Protein AF-A0A5B0WUH5-F1 (afdb_monomer_lite)

Structure (mmCIF, N/CA/C/O backbone):
data_AF-A0A5B0WUH5-F1
#
_entry.id   AF-A0A5B0WUH5-F1
#
loop_
_atom_site.group_PDB
_atom_site.id
_atom_site.type_symbol
_atom_site.label_atom_id
_atom_site.label_alt_id
_atom_site.label_comp_id
_atom_site.label_asym_id
_atom_site.label_entity_id
_atom_site.label_seq_id
_atom_site.pdbx_PDB_ins_code
_atom_site.Cartn_x
_atom_site.Cartn_y
_atom_site.Cartn_z
_atom_site.occupancy
_atom_site.B_iso_or_equiv
_atom_site.auth_seq_id
_atom_site.auth_comp_id
_atom_site.auth_asym_id
_atom_site.auth_atom_id
_atom_site.pdbx_PDB_model_num
ATOM 1 N N . MET A 1 1 ? -22.973 6.770 34.843 1.00 46.91 1 MET A N 1
ATOM 2 C CA . MET A 1 1 ? -22.061 7.191 33.755 1.00 46.91 1 MET A CA 1
ATOM 3 C C . MET A 1 1 ? -22.207 6.162 32.645 1.00 46.91 1 MET A C 1
ATOM 5 O O . MET A 1 1 ? -21.761 5.068 32.927 1.00 46.91 1 MET A O 1
ATOM 9 N N . THR A 1 2 ? -22.865 6.477 31.510 1.00 56.22 2 THR A N 1
ATOM 10 C CA . THR A 1 2 ? -22.831 5.712 30.216 1.00 56.22 2 THR A CA 1
ATOM 11 C C . THR A 1 2 ? -23.825 6.200 29.131 1.00 56.22 2 THR A C 1
ATOM 13 O O . THR A 1 2 ? -23.808 5.679 28.026 1.00 56.22 2 THR A O 1
ATOM 16 N N . SER A 1 3 ? -24.645 7.238 29.356 1.00 68.19 3 SER A N 1
ATOM 17 C CA . SER A 1 3 ? -25.676 7.676 28.380 1.00 68.19 3 SER A CA 1
ATOM 18 C C . SER A 1 3 ? -25.152 8.105 26.993 1.00 68.19 3 SER A C 1
ATOM 20 O O . SER A 1 3 ? -25.873 8.005 26.002 1.00 68.19 3 SER A O 1
ATOM 22 N N . ARG A 1 4 ? -23.906 8.587 26.894 1.00 72.12 4 ARG A N 1
ATOM 23 C CA . ARG A 1 4 ? -23.320 9.003 25.609 1.00 72.12 4 ARG A CA 1
ATOM 24 C C . ARG A 1 4 ? -22.945 7.806 24.734 1.00 72.12 4 ARG A C 1
ATOM 26 O O . ARG A 1 4 ? -23.188 7.852 23.533 1.00 72.12 4 ARG A O 1
ATOM 33 N N . ASP A 1 5 ? -22.375 6.764 25.326 1.00 68.25 5 ASP A N 1
ATOM 34 C CA . ASP A 1 5 ? -21.867 5.609 24.580 1.00 68.25 5 ASP A CA 1
ATOM 35 C C . ASP A 1 5 ? -23.018 4.756 24.038 1.00 68.25 5 ASP A C 1
ATOM 37 O O . ASP A 1 5 ? -22.964 4.307 22.897 1.00 68.25 5 ASP A O 1
ATOM 41 N N . GLU A 1 6 ? -24.106 4.626 24.803 1.00 73.06 6 GLU A N 1
ATOM 42 C CA . GLU A 1 6 ? -25.353 3.994 24.348 1.00 73.06 6 GLU A CA 1
ATOM 43 C C . GLU A 1 6 ? -25.953 4.731 23.148 1.00 73.06 6 GLU A C 1
ATOM 45 O O . GLU A 1 6 ? -26.290 4.115 22.139 1.00 73.06 6 GLU A O 1
ATOM 50 N N . LYS A 1 7 ? -26.001 6.067 23.212 1.00 74.12 7 LYS A N 1
ATOM 51 C CA . LYS A 1 7 ? -26.528 6.891 22.120 1.00 74.12 7 LYS A CA 1
ATOM 52 C C . LYS A 1 7 ? -25.663 6.819 20.860 1.00 74.12 7 LYS A C 1
ATOM 54 O O . LYS A 1 7 ? -26.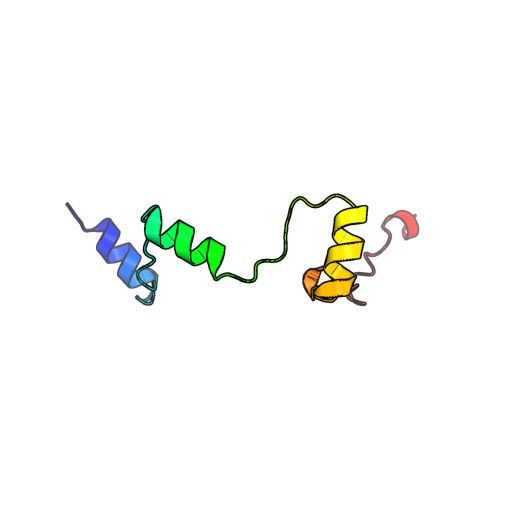186 6.883 19.754 1.00 74.12 7 LYS A O 1
ATOM 59 N N . ILE A 1 8 ? -24.344 6.691 21.012 1.00 71.25 8 ILE A N 1
ATOM 60 C CA . ILE A 1 8 ? -23.423 6.516 19.882 1.00 71.25 8 ILE A CA 1
ATOM 61 C C . ILE A 1 8 ? -23.645 5.152 19.216 1.00 71.25 8 ILE A C 1
ATOM 63 O O . ILE A 1 8 ? -23.726 5.099 17.992 1.00 71.25 8 ILE A O 1
ATOM 67 N N . ARG A 1 9 ? -23.801 4.071 19.991 1.00 70.19 9 ARG A N 1
ATOM 68 C CA . ARG A 1 9 ? -24.068 2.724 19.450 1.00 70.19 9 ARG A CA 1
ATOM 69 C C . ARG A 1 9 ? -25.397 2.640 18.704 1.00 70.19 9 ARG A C 1
ATOM 71 O O . ARG A 1 9 ? -25.451 2.075 17.616 1.00 70.19 9 ARG A O 1
ATOM 78 N N . GLU A 1 10 ? -26.439 3.259 19.252 1.00 73.69 10 GLU A N 1
ATOM 79 C CA . GLU A 1 10 ? -27.759 3.349 18.619 1.00 73.69 10 GLU A CA 1
ATOM 80 C C . GLU A 1 10 ? -27.696 4.106 17.281 1.00 73.69 10 GLU A C 1
ATOM 82 O O . GLU A 1 10 ? -28.236 3.646 16.277 1.00 73.69 10 GLU A O 1
ATOM 87 N N . LEU A 1 11 ? -26.986 5.241 17.242 1.00 72.31 11 LEU A N 1
ATOM 88 C CA . LEU A 1 11 ? -26.840 6.060 16.032 1.00 72.31 11 LEU A CA 1
ATOM 89 C C . LEU A 1 11 ? -25.999 5.390 14.941 1.00 72.31 11 LEU A C 1
ATOM 91 O O . LEU A 1 11 ? -26.222 5.650 13.759 1.00 72.31 11 LEU A O 1
ATOM 95 N N . LEU A 1 12 ? -25.023 4.567 15.326 1.00 71.38 12 LEU A N 1
ATOM 96 C CA . LEU A 1 12 ? -24.129 3.884 14.393 1.00 71.38 12 LEU A CA 1
ATOM 97 C C . LEU A 1 12 ? -24.683 2.545 13.889 1.00 71.38 12 LEU A C 1
ATOM 99 O O . LEU A 1 12 ? -24.074 1.974 12.989 1.00 71.38 12 LEU A O 1
ATOM 103 N N . GLY A 1 13 ? -25.822 2.072 14.418 1.00 59.56 13 GLY A N 1
ATOM 104 C CA . GLY A 1 13 ? -26.473 0.834 13.985 1.00 59.56 13 GLY A CA 1
ATOM 105 C C . GLY A 1 13 ? -25.520 -0.355 14.075 1.00 59.56 13 GLY A C 1
ATOM 106 O O . GLY A 1 13 ? -25.051 -0.825 13.046 1.00 59.56 13 GLY A O 1
ATOM 107 N N . GLU A 1 14 ? -25.199 -0.771 15.306 1.00 60.69 14 GLU A N 1
ATOM 108 C CA . GLU A 1 14 ? -24.210 -1.798 15.674 1.00 60.69 14 GLU A CA 1
ATOM 109 C C . GLU A 1 14 ? -23.901 -2.846 14.586 1.00 60.69 14 GLU A C 1
ATOM 111 O O . GLU A 1 14 ? -24.487 -3.925 14.518 1.00 60.69 14 GLU A O 1
ATOM 116 N N . GLN A 1 15 ? -22.880 -2.545 13.789 1.00 53.91 15 GLN A N 1
ATOM 117 C CA . GLN A 1 15 ? -22.004 -3.540 13.185 1.00 53.91 15 GLN A CA 1
ATOM 118 C C . GLN A 1 15 ? -20.573 -3.001 13.187 1.00 53.91 15 GLN A C 1
ATOM 120 O O . GLN A 1 15 ? -19.862 -3.002 12.185 1.00 53.91 15 GLN A O 1
ATOM 125 N N . GLU A 1 16 ? -20.146 -2.481 14.336 1.00 54.75 16 GLU A N 1
ATOM 126 C CA . GLU A 1 16 ? -18.729 -2.254 14.567 1.00 54.75 16 GLU A CA 1
ATOM 127 C C . GLU A 1 16 ? -18.127 -3.624 14.894 1.00 54.75 16 GLU A C 1
ATOM 129 O O . GLU A 1 16 ? -18.228 -4.116 16.018 1.00 54.75 16 GLU A O 1
ATOM 134 N N . GLU A 1 17 ? -17.586 -4.293 13.868 1.00 59.59 17 GLU A N 1
ATOM 135 C CA . GLU A 1 17 ? -16.740 -5.479 14.027 1.00 59.59 17 GLU A CA 1
ATOM 136 C C . GLU A 1 17 ? -15.771 -5.198 15.176 1.00 59.59 17 GLU A C 1
ATOM 138 O O . GLU A 1 17 ? -15.004 -4.232 15.108 1.00 59.59 17 GLU A O 1
ATOM 143 N N . ALA A 1 18 ? -15.848 -5.992 16.248 1.00 57.81 18 ALA A N 1
ATOM 144 C CA . ALA A 1 18 ? -15.023 -5.830 17.435 1.00 57.81 18 ALA A CA 1
ATOM 145 C C . ALA A 1 18 ? -13.545 -5.933 17.037 1.00 57.81 18 ALA A C 1
ATOM 147 O O . ALA A 1 18 ? -12.959 -7.014 16.984 1.00 57.81 18 ALA A O 1
ATOM 148 N N . SER A 1 19 ? -12.948 -4.795 16.684 1.00 65.75 19 SER A N 1
ATOM 149 C CA . SER A 1 19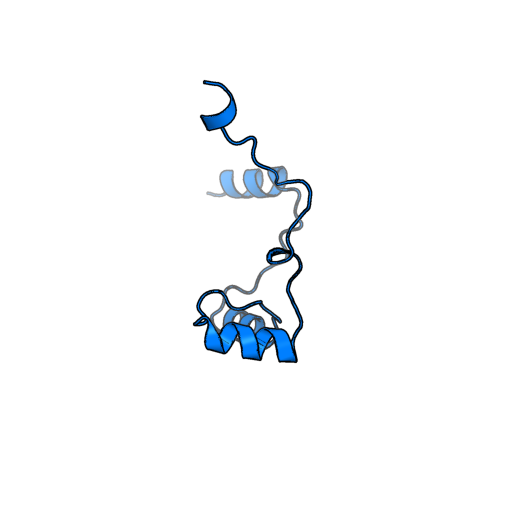 ? -11.590 -4.775 16.173 1.00 65.75 19 SER A CA 1
ATOM 150 C C . SER A 1 19 ? -10.647 -4.970 17.351 1.00 65.75 19 SER A C 1
ATOM 152 O O . SER A 1 19 ? -10.633 -4.179 18.297 1.00 65.75 19 SER A O 1
ATOM 154 N N . ASP A 1 20 ? -9.874 -6.053 17.318 1.00 75.56 20 ASP A N 1
ATOM 155 C CA . ASP A 1 20 ? -8.818 -6.283 18.294 1.00 75.56 20 ASP A CA 1
ATOM 156 C C . ASP A 1 20 ? -7.737 -5.205 18.113 1.00 75.56 20 ASP A C 1
ATOM 158 O O . ASP A 1 20 ? -6.868 -5.281 17.238 1.00 75.56 20 ASP A O 1
ATOM 162 N N . THR A 1 21 ? -7.825 -4.155 18.931 1.00 83.50 21 THR A N 1
ATOM 163 C CA . THR A 1 21 ? -6.880 -3.033 18.952 1.00 83.50 21 THR A CA 1
ATOM 164 C C . THR A 1 21 ? -5.621 -3.344 19.758 1.00 83.50 21 THR A C 1
ATOM 166 O O . THR A 1 21 ? -4.738 -2.487 19.866 1.00 83.50 21 THR A O 1
ATOM 169 N N . SER A 1 22 ? -5.478 -4.567 20.285 1.00 89.25 22 SER A N 1
ATOM 170 C CA . SER A 1 22 ? -4.250 -4.990 20.950 1.00 89.25 22 SER A CA 1
ATOM 171 C C . SER A 1 22 ? -3.053 -4.933 19.994 1.00 89.25 22 SER A C 1
ATOM 173 O O . SER A 1 22 ? -3.179 -4.988 18.766 1.00 89.25 22 SER A O 1
ATOM 175 N N . LEU A 1 23 ? -1.842 -4.835 20.548 1.00 90.25 23 LEU A N 1
ATOM 176 C CA . LEU A 1 23 ? -0.614 -4.890 19.746 1.00 90.25 23 LEU A CA 1
ATOM 177 C C . LEU A 1 23 ? -0.533 -6.186 18.932 1.00 90.25 23 LEU A C 1
ATOM 179 O O . LEU A 1 23 ? -0.097 -6.158 17.783 1.00 90.25 23 LEU A O 1
ATOM 183 N N . ARG A 1 24 ? -1.002 -7.300 19.509 1.00 87.81 24 ARG A N 1
ATOM 184 C CA . ARG A 1 24 ? -1.053 -8.608 18.854 1.00 87.81 24 ARG A CA 1
ATOM 185 C C . ARG A 1 24 ? -2.037 -8.609 17.686 1.00 87.81 24 ARG A C 1
ATOM 187 O O . ARG A 1 24 ? -1.640 -8.994 16.589 1.00 87.81 24 ARG A O 1
ATOM 194 N N . GLY A 1 25 ? -3.270 -8.146 17.896 1.00 88.75 25 GLY A N 1
ATOM 195 C CA . GLY A 1 25 ? -4.282 -8.036 16.841 1.00 88.75 25 GLY A CA 1
ATOM 196 C C . GLY A 1 25 ? -3.812 -7.142 15.695 1.00 88.75 25 GLY A C 1
ATOM 197 O O . GLY A 1 25 ? -3.884 -7.513 14.525 1.00 88.75 25 GLY A O 1
ATOM 198 N N . ASN A 1 26 ? -3.191 -6.009 16.027 1.00 87.19 26 ASN A N 1
ATOM 199 C CA . ASN A 1 26 ? -2.588 -5.111 15.046 1.00 87.19 26 ASN A CA 1
ATOM 200 C C . ASN A 1 26 ? -1.411 -5.733 14.285 1.00 87.19 26 ASN A C 1
ATOM 202 O O . ASN A 1 26 ? -1.290 -5.510 13.081 1.00 87.19 26 ASN A O 1
ATOM 206 N N . ALA A 1 27 ? -0.533 -6.477 14.962 1.00 84.94 27 ALA A N 1
ATOM 207 C CA . ALA A 1 27 ? 0.592 -7.158 14.326 1.00 84.94 27 ALA A CA 1
ATOM 208 C C . ALA A 1 27 ? 0.105 -8.239 13.354 1.00 84.94 27 ALA A C 1
ATOM 210 O O . ALA A 1 27 ? 0.550 -8.266 12.209 1.00 84.94 27 ALA A O 1
ATOM 211 N N . LEU A 1 28 ? -0.860 -9.059 13.782 1.00 89.25 28 LEU A N 1
ATOM 212 C CA . LEU A 1 28 ? -1.477 -10.075 12.935 1.00 89.25 28 LEU A CA 1
ATOM 213 C C . LEU A 1 28 ? -2.143 -9.437 11.716 1.00 89.25 28 LEU A C 1
ATOM 215 O O . LEU A 1 28 ? -1.857 -9.838 10.595 1.00 89.25 28 LEU A O 1
ATOM 219 N N . ARG A 1 29 ? -2.952 -8.391 11.926 1.00 86.44 29 ARG A N 1
ATOM 220 C CA . ARG A 1 29 ? -3.597 -7.649 10.840 1.00 86.44 29 ARG A CA 1
ATOM 221 C C . ARG A 1 29 ? -2.579 -7.116 9.839 1.00 86.44 29 ARG A C 1
ATOM 223 O O . ARG A 1 29 ? -2.777 -7.275 8.648 1.00 86.44 29 ARG A O 1
ATOM 230 N N . ARG A 1 30 ? -1.481 -6.504 10.290 1.00 84.19 30 ARG A N 1
ATOM 231 C CA . ARG A 1 30 ? -0.437 -6.004 9.376 1.00 84.19 30 ARG A CA 1
ATOM 232 C C . ARG A 1 30 ? 0.257 -7.123 8.600 1.00 84.19 30 ARG A C 1
ATOM 234 O O . ARG A 1 30 ? 0.642 -6.887 7.466 1.00 84.19 30 ARG A O 1
ATOM 241 N N . ALA A 1 31 ? 0.428 -8.296 9.206 1.00 85.38 31 ALA A N 1
ATOM 242 C CA . ALA A 1 31 ? 1.061 -9.441 8.560 1.00 85.38 31 ALA A CA 1
ATOM 243 C C . ALA A 1 31 ? 0.150 -10.126 7.528 1.00 85.38 31 ALA A C 1
ATOM 245 O O . ALA A 1 31 ? 0.650 -10.668 6.550 1.00 85.38 31 ALA A O 1
ATOM 246 N N . THR A 1 32 ? -1.169 -10.120 7.743 1.00 86.69 32 THR A N 1
ATOM 247 C CA . THR A 1 32 ? -2.135 -10.768 6.840 1.00 86.69 32 THR A CA 1
ATOM 248 C C . THR A 1 32 ? -2.742 -9.820 5.815 1.00 86.69 32 THR A C 1
ATOM 250 O O . THR A 1 32 ? -3.268 -10.271 4.800 1.00 86.69 32 THR A O 1
ATOM 253 N N . GLN A 1 33 ? -2.713 -8.514 6.074 1.00 83.81 33 GLN A N 1
ATOM 254 C CA . GLN A 1 33 ? -3.315 -7.530 5.193 1.00 83.81 33 GLN A CA 1
ATOM 255 C C . GLN A 1 33 ? -2.424 -7.293 3.975 1.00 83.81 33 GLN A C 1
ATOM 257 O O . GLN A 1 33 ? -1.330 -6.744 4.088 1.00 83.81 33 GLN A O 1
ATOM 262 N N . ASP A 1 34 ? -2.953 -7.626 2.801 1.00 78.00 34 ASP A N 1
ATOM 263 C CA . ASP A 1 34 ? -2.358 -7.295 1.508 1.00 78.00 34 ASP A CA 1
ATOM 264 C C . ASP A 1 34 ? -2.547 -5.797 1.205 1.00 78.00 34 ASP A C 1
ATOM 266 O O . ASP A 1 34 ? -3.422 -5.367 0.448 1.00 78.00 34 ASP A O 1
ATOM 270 N N . LYS A 1 35 ? -1.806 -4.959 1.937 1.00 84.25 35 LYS A N 1
ATOM 271 C CA . LYS A 1 35 ? -1.909 -3.504 1.848 1.00 84.25 35 LYS A CA 1
ATOM 272 C C . LYS A 1 35 ? -0.896 -2.965 0.848 1.00 84.25 35 LYS A C 1
ATOM 274 O O . LYS A 1 35 ? 0.308 -3.138 1.012 1.00 84.25 35 LYS A O 1
ATOM 279 N N . VAL A 1 36 ? -1.395 -2.185 -0.107 1.00 88.12 36 VAL A N 1
ATOM 280 C CA . VAL A 1 36 ? -0.564 -1.389 -1.014 1.00 88.12 36 VAL A CA 1
ATOM 281 C C . VAL A 1 36 ? 0.347 -0.451 -0.196 1.00 88.12 36 VAL A C 1
ATOM 283 O O . VAL A 1 36 ? -0.164 0.314 0.635 1.00 88.12 36 VAL A O 1
ATOM 286 N N . PRO A 1 37 ? 1.677 -0.490 -0.400 1.00 87.00 37 PRO A N 1
ATOM 287 C CA . PRO A 1 37 ? 2.618 0.384 0.294 1.00 87.00 37 PRO A CA 1
ATOM 288 C C . PRO A 1 37 ? 2.319 1.872 0.076 1.00 87.00 37 PRO A C 1
ATOM 290 O O . PRO A 1 37 ? 1.773 2.265 -0.947 1.00 87.00 37 PRO A O 1
ATOM 293 N N . THR A 1 38 ? 2.687 2.733 1.026 1.00 86.69 38 THR A N 1
ATOM 294 C CA . THR A 1 38 ? 2.462 4.190 0.904 1.00 86.69 38 THR A CA 1
ATOM 295 C C . THR A 1 38 ? 3.747 5.000 0.760 1.00 86.69 38 THR A C 1
ATOM 297 O O . THR A 1 38 ? 3.684 6.171 0.403 1.00 86.69 38 THR A O 1
ATOM 300 N N . THR A 1 39 ? 4.907 4.409 1.056 1.00 89.50 39 THR A N 1
ATOM 301 C CA . THR A 1 39 ? 6.188 5.125 1.210 1.00 89.50 39 THR A CA 1
ATOM 302 C C . THR A 1 39 ? 7.338 4.479 0.434 1.00 89.50 39 THR A C 1
ATOM 304 O O . THR A 1 39 ? 8.473 4.507 0.898 1.00 89.50 39 THR A O 1
ATOM 307 N N . LEU A 1 40 ? 7.063 3.864 -0.717 1.00 92.69 40 LEU A N 1
ATOM 308 C CA . LEU A 1 40 ? 8.124 3.338 -1.583 1.00 92.69 40 LEU A CA 1
ATOM 309 C C . LEU A 1 40 ? 8.767 4.452 -2.415 1.00 92.69 40 LEU A C 1
ATOM 311 O O . LEU A 1 40 ? 8.103 5.410 -2.826 1.00 92.69 40 LEU A O 1
ATOM 315 N N . THR A 1 41 ? 10.056 4.289 -2.696 1.00 95.38 41 THR A N 1
ATOM 316 C CA . THR A 1 41 ? 10.774 5.072 -3.704 1.00 95.38 41 THR A CA 1
ATOM 317 C C . THR A 1 41 ? 10.268 4.732 -5.114 1.00 95.38 41 THR A C 1
ATOM 319 O O . THR A 1 41 ? 9.656 3.680 -5.318 1.00 95.38 41 THR A O 1
ATOM 322 N N . PRO A 1 42 ? 10.520 5.584 -6.128 1.00 94.00 42 PRO A N 1
ATOM 323 C CA . PRO A 1 42 ? 10.074 5.310 -7.495 1.00 94.00 42 PRO A CA 1
ATOM 324 C C . PRO A 1 42 ? 10.542 3.953 -8.038 1.00 94.00 42 PRO A C 1
ATOM 326 O O . PRO A 1 42 ? 9.754 3.228 -8.634 1.00 94.00 42 PRO A O 1
ATOM 329 N N . HIS A 1 43 ? 11.794 3.575 -7.774 1.00 94.06 43 HIS A N 1
ATOM 330 C CA . HIS A 1 43 ? 12.335 2.299 -8.237 1.00 94.06 43 HIS A CA 1
ATOM 331 C C . HIS A 1 43 ? 11.682 1.095 -7.543 1.00 94.06 43 HIS A C 1
ATOM 333 O O . HIS A 1 43 ? 11.367 0.090 -8.174 1.00 94.06 43 HIS A O 1
ATOM 339 N N . GLU A 1 44 ? 11.423 1.195 -6.240 1.00 94.38 44 GLU A N 1
ATOM 340 C CA . GLU A 1 44 ? 10.724 0.138 -5.505 1.00 94.38 44 GLU A CA 1
ATOM 341 C C . GLU A 1 44 ? 9.274 -0.020 -5.978 1.00 94.38 44 GLU A C 1
ATOM 343 O O . GLU A 1 44 ? 8.762 -1.137 -6.030 1.00 94.38 44 GLU A O 1
ATOM 348 N N . TRP A 1 45 ? 8.619 1.072 -6.384 1.00 94.56 45 TRP A N 1
ATOM 349 C CA . TRP A 1 45 ? 7.297 1.010 -7.005 1.00 94.56 45 TRP A CA 1
ATOM 350 C C . TRP A 1 45 ? 7.295 0.235 -8.321 1.00 94.56 45 TRP A C 1
ATOM 352 O O . TRP A 1 45 ? 6.371 -0.542 -8.554 1.00 94.56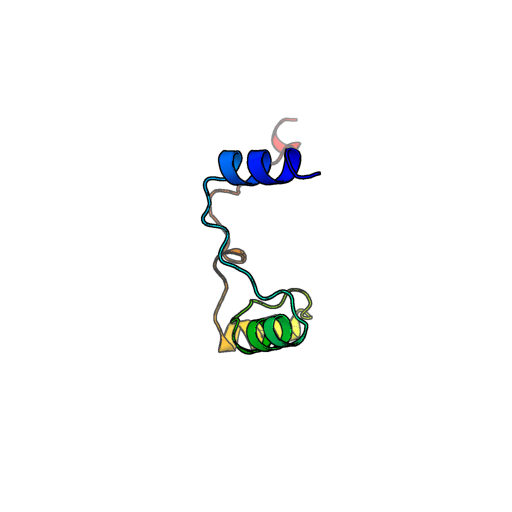 45 TRP A O 1
ATOM 362 N N . GLU A 1 46 ? 8.315 0.409 -9.165 1.00 93.69 46 GLU A N 1
ATOM 363 C CA . GLU A 1 46 ? 8.452 -0.354 -10.413 1.00 93.69 46 GLU A CA 1
ATOM 364 C C . GLU A 1 46 ? 8.518 -1.857 -10.131 1.00 93.69 46 GLU A C 1
ATOM 366 O O . GLU A 1 46 ? 7.773 -2.639 -10.728 1.00 93.69 46 GLU A O 1
ATOM 371 N N . GLN A 1 47 ? 9.357 -2.257 -9.171 1.00 95.50 47 GLN A N 1
ATOM 372 C CA . GLN A 1 47 ? 9.474 -3.656 -8.761 1.00 95.50 47 GLN A CA 1
ATOM 373 C C . GLN A 1 47 ? 8.164 -4.184 -8.168 1.00 95.50 47 GLN A C 1
ATOM 375 O O . GLN A 1 47 ? 7.737 -5.295 -8.488 1.00 95.50 47 GLN A O 1
ATOM 380 N N . TRP A 1 48 ? 7.500 -3.383 -7.332 1.00 93.56 48 TRP A N 1
ATOM 381 C CA . TRP A 1 48 ? 6.236 -3.760 -6.714 1.00 93.56 48 TRP A CA 1
ATOM 382 C C . TRP A 1 48 ? 5.133 -3.950 -7.764 1.00 93.56 48 TRP A C 1
ATOM 384 O O . TRP A 1 48 ? 4.440 -4.966 -7.725 1.00 93.56 48 TRP A O 1
ATOM 394 N N . TYR A 1 49 ? 5.016 -3.049 -8.749 1.00 93.31 49 TYR A N 1
ATOM 395 C CA . TYR A 1 49 ? 4.057 -3.186 -9.853 1.00 93.31 49 TYR A CA 1
ATOM 396 C C . TYR A 1 49 ? 4.342 -4.394 -10.740 1.00 93.31 49 TYR A C 1
ATOM 398 O O . TYR A 1 49 ? 3.396 -5.017 -11.216 1.00 93.31 49 TYR A O 1
ATOM 406 N N . ALA A 1 50 ? 5.610 -4.747 -10.960 1.00 93.50 50 ALA A N 1
ATOM 407 C CA . ALA A 1 50 ? 5.955 -5.951 -11.712 1.00 93.50 50 ALA A CA 1
ATOM 408 C C . ALA A 1 50 ? 5.462 -7.230 -11.008 1.00 93.50 50 ALA A C 1
ATOM 410 O O . ALA A 1 50 ? 5.079 -8.188 -11.674 1.00 93.50 50 ALA A O 1
ATOM 411 N N . GLN A 1 51 ? 5.444 -7.231 -9.672 1.00 92.62 51 GLN A N 1
ATOM 412 C CA . GLN A 1 51 ? 5.048 -8.386 -8.863 1.00 92.62 51 GLN A CA 1
ATOM 413 C C . GLN A 1 51 ? 3.538 -8.440 -8.572 1.00 92.62 51 GLN A C 1
ATOM 415 O O . GLN A 1 51 ? 2.945 -9.512 -8.628 1.00 92.62 51 GLN A O 1
ATOM 420 N N . HIS A 1 52 ? 2.909 -7.298 -8.280 1.00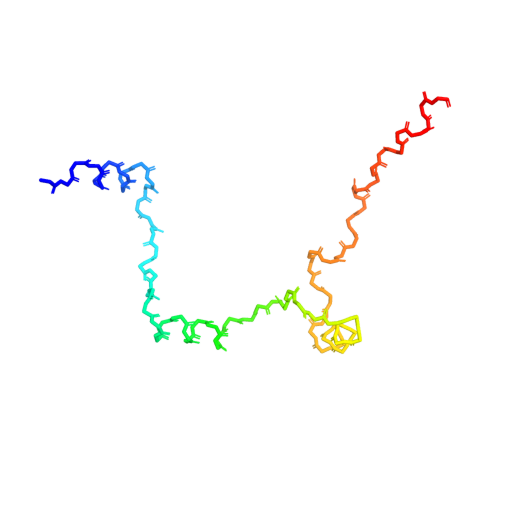 92.00 52 HIS A N 1
ATOM 421 C CA . HIS A 1 52 ? 1.527 -7.217 -7.776 1.00 92.00 52 HIS A CA 1
ATOM 422 C C . HIS A 1 52 ? 0.555 -6.573 -8.781 1.00 92.00 52 HIS A C 1
ATOM 424 O O . HIS A 1 52 ? -0.659 -6.554 -8.568 1.00 92.00 52 HIS A O 1
ATOM 430 N N . GLY A 1 53 ? 1.069 -6.037 -9.890 1.00 91.56 53 GLY A N 1
ATOM 431 C CA . GLY A 1 53 ? 0.301 -5.245 -10.846 1.00 91.56 53 GLY A CA 1
ATOM 432 C C . GLY A 1 53 ? 0.032 -3.815 -10.368 1.00 91.56 53 GLY A C 1
ATOM 433 O O . GLY A 1 53 ? 0.455 -3.385 -9.298 1.00 91.56 53 GLY A O 1
ATOM 434 N N . VAL A 1 54 ? -0.684 -3.039 -11.190 1.00 90.38 54 VAL A N 1
ATOM 435 C CA . VAL A 1 54 ? -1.013 -1.639 -10.875 1.00 90.38 54 VAL A CA 1
ATOM 436 C C . VAL A 1 54 ? -2.326 -1.564 -10.078 1.00 90.38 54 VAL A C 1
ATOM 438 O O . VAL A 1 54 ? -3.374 -1.972 -10.615 1.00 90.38 54 VAL A O 1
ATOM 441 N N . PRO A 1 55 ? -2.314 -0.998 -8.851 1.00 88.88 55 PRO A N 1
ATOM 442 C CA . PRO A 1 55 ? -3.507 -0.819 -8.029 1.00 88.88 55 PRO A CA 1
ATOM 443 C C . PRO A 1 55 ? -4.543 0.043 -8.743 1.00 88.88 55 PRO A C 1
ATOM 445 O O . PRO A 1 55 ? -4.189 0.975 -9.466 1.00 88.88 55 PRO A O 1
ATOM 448 N N . ALA A 1 56 ? -5.830 -0.210 -8.497 1.00 85.81 56 ALA A N 1
ATOM 449 C CA . ALA A 1 56 ? -6.918 0.547 -9.123 1.00 85.81 56 ALA A CA 1
ATOM 450 C C . ALA A 1 56 ? -6.779 2.067 -8.913 1.00 85.81 56 ALA A C 1
ATOM 452 O O . ALA A 1 56 ? -6.959 2.832 -9.856 1.00 85.81 56 ALA A O 1
ATOM 453 N N . ASN A 1 57 ? -6.353 2.486 -7.717 1.00 83.62 57 ASN A N 1
ATOM 454 C CA . ASN A 1 57 ? -6.163 3.895 -7.359 1.00 83.62 57 ASN A CA 1
ATOM 455 C C . ASN A 1 57 ? -5.053 4.599 -8.155 1.00 83.62 57 ASN A C 1
ATOM 457 O O . ASN A 1 57 ? -5.043 5.823 -8.229 1.00 83.62 57 ASN A O 1
ATOM 461 N N . HIS A 1 58 ? -4.106 3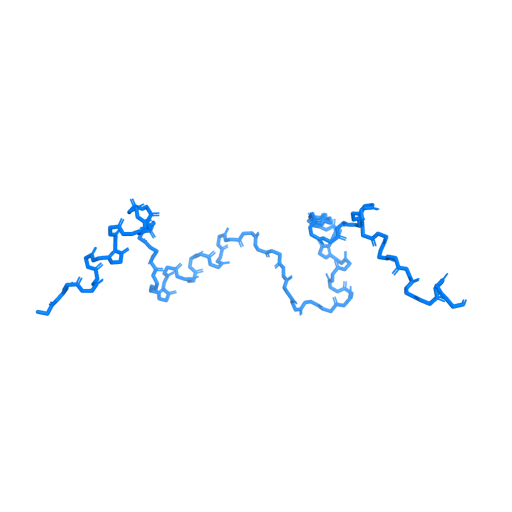.850 -8.726 1.00 86.75 58 HIS A N 1
ATOM 462 C CA . HIS A 1 58 ? -3.003 4.405 -9.516 1.00 86.75 58 HIS A CA 1
ATOM 463 C C . HIS A 1 58 ? -3.310 4.393 -11.018 1.00 86.75 58 HIS A C 1
ATOM 465 O O . HIS A 1 58 ? -2.536 4.925 -11.815 1.00 86.75 58 HIS A O 1
ATOM 471 N N . ARG A 1 59 ? -4.435 3.794 -11.433 1.00 85.62 59 ARG A N 1
ATOM 472 C CA . ARG A 1 59 ? -4.836 3.778 -12.840 1.00 85.62 59 ARG A CA 1
ATOM 473 C C . ARG A 1 59 ? -5.395 5.148 -13.227 1.00 85.62 59 ARG A C 1
ATOM 475 O O . ARG A 1 59 ? -6.226 5.693 -12.501 1.00 85.62 59 ARG A O 1
ATOM 482 N N . PRO A 1 60 ? -4.997 5.702 -14.382 1.00 77.69 60 PRO A N 1
ATOM 483 C CA . PRO A 1 60 ? -5.552 6.959 -14.856 1.00 77.69 60 PRO A CA 1
ATOM 484 C C . PRO A 1 60 ? -7.034 6.773 -15.202 1.00 77.69 60 PRO A C 1
ATOM 4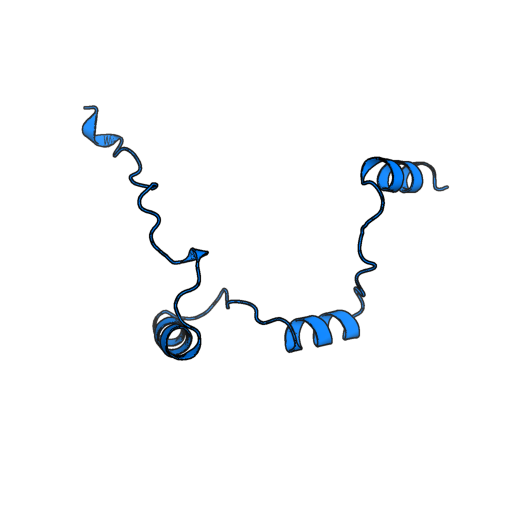86 O O . PRO A 1 60 ? -7.385 6.095 -16.169 1.00 77.69 60 PRO A O 1
ATOM 489 N N . THR A 1 61 ? -7.925 7.385 -14.426 1.00 72.75 61 THR A N 1
ATOM 490 C CA . THR A 1 61 ? -9.342 7.502 -14.778 1.00 72.75 61 THR A CA 1
ATOM 491 C C . THR A 1 61 ? -9.514 8.572 -15.852 1.00 72.75 61 THR A C 1
ATOM 493 O O . THR A 1 61 ? -9.077 9.714 -15.702 1.00 72.75 61 THR A O 1
ATOM 496 N N . ARG A 1 62 ? -10.180 8.211 -16.957 1.00 66.44 62 ARG A N 1
ATOM 497 C CA . ARG A 1 62 ? -10.446 9.116 -18.094 1.00 66.44 62 ARG A CA 1
ATOM 498 C C . ARG A 1 62 ? -11.270 10.356 -17.708 1.00 66.44 62 ARG A C 1
ATOM 500 O O . ARG A 1 62 ? -11.240 11.345 -18.430 1.00 66.44 62 ARG A O 1
ATOM 507 N N . GLU A 1 63 ? -11.961 10.321 -16.571 1.00 60.50 63 GLU A N 1
ATOM 508 C CA . GLU A 1 63 ? -12.826 11.401 -16.081 1.00 60.50 63 GLU A CA 1
ATOM 509 C C . GLU A 1 63 ? -12.080 12.584 -15.450 1.00 60.50 63 GLU A C 1
ATOM 511 O O . GLU A 1 63 ? -12.649 13.666 -15.332 1.00 60.50 63 GLU A O 1
ATOM 516 N N . ASN A 1 64 ? -10.795 12.449 -15.100 1.00 57.59 64 ASN A N 1
ATOM 517 C CA . ASN A 1 64 ? -10.042 13.538 -14.466 1.00 57.59 64 ASN A CA 1
ATOM 518 C C . ASN A 1 64 ? -9.332 14.446 -15.487 1.00 57.59 64 ASN A C 1
ATOM 520 O O . ASN A 1 64 ? -8.208 14.901 -15.275 1.00 57.59 64 ASN A O 1
ATOM 524 N N . GLN A 1 65 ? -9.995 14.737 -16.608 1.00 64.81 65 GLN A N 1
ATOM 525 C CA . GLN A 1 65 ? -9.645 15.871 -17.466 1.00 64.81 65 GLN A CA 1
ATOM 526 C C . GLN A 1 65 ? -10.063 17.148 -16.726 1.00 64.81 65 GLN A C 1
ATOM 528 O O . GLN A 1 65 ? -11.073 17.775 -17.048 1.00 64.81 65 GLN A O 1
ATOM 533 N N . LYS A 1 66 ? -9.318 17.516 -15.672 1.00 67.56 66 LYS A N 1
ATOM 534 C CA . LYS A 1 66 ? -9.528 18.781 -14.962 1.00 67.56 66 LYS A CA 1
ATOM 535 C C . LYS A 1 66 ? -9.534 19.890 -16.005 1.00 67.56 66 LYS A C 1
ATOM 537 O O . LYS A 1 66 ? -8.542 20.070 -16.717 1.00 67.56 66 LYS A O 1
ATOM 542 N N . LYS A 1 67 ? -10.653 20.613 -16.117 1.00 68.62 67 LYS A N 1
ATOM 543 C CA . LYS A 1 67 ? -10.760 21.761 -17.021 1.00 68.62 67 LYS A CA 1
ATOM 544 C C . LYS A 1 67 ? -9.587 22.687 -16.710 1.00 68.62 67 LYS A C 1
ATOM 546 O O . LYS A 1 67 ? -9.465 23.189 -15.595 1.00 68.62 67 LYS A O 1
ATOM 551 N N . ARG A 1 68 ? -8.676 22.839 -17.675 1.00 77.06 68 ARG A N 1
ATOM 552 C CA . ARG A 1 68 ? -7.497 23.695 -17.529 1.00 77.06 68 ARG A CA 1
ATOM 553 C C . ARG A 1 68 ? -8.013 25.121 -17.418 1.00 77.06 68 ARG A C 1
ATOM 555 O O . ARG A 1 68 ? -8.447 25.692 -18.411 1.00 77.06 68 ARG A O 1
ATOM 562 N N . TRP A 1 69 ? -7.998 25.653 -16.207 1.00 79.44 69 TRP A N 1
ATOM 563 C CA . TRP A 1 69 ? -8.545 26.964 -15.867 1.00 79.44 69 TRP A CA 1
ATOM 564 C C . TRP A 1 69 ? -7.952 28.103 -16.714 1.00 79.44 69 TRP A C 1
ATOM 566 O O . TRP A 1 69 ? -8.642 29.066 -17.013 1.00 79.44 69 TRP A O 1
ATOM 576 N N . TRP A 1 70 ? -6.719 27.940 -17.199 1.00 78.81 70 TRP A N 1
ATOM 577 C CA . TRP A 1 70 ? -6.040 28.864 -18.115 1.00 78.81 70 TRP A CA 1
ATOM 578 C C . TRP A 1 70 ? -6.645 28.959 -19.524 1.00 78.81 70 TRP A C 1
ATOM 580 O O . TRP A 1 70 ? -6.278 29.848 -20.275 1.00 78.81 70 TRP A O 1
ATOM 590 N N . ARG A 1 71 ? -7.517 28.028 -19.935 1.00 73.56 71 ARG A N 1
ATOM 591 C CA . ARG A 1 71 ? -8.169 28.048 -21.262 1.00 73.56 71 ARG A CA 1
ATOM 592 C C . ARG A 1 71 ? -9.395 28.974 -21.328 1.00 73.56 71 ARG A C 1
ATOM 594 O O . ARG A 1 71 ? -10.091 28.956 -22.336 1.00 73.56 71 ARG A O 1
ATOM 601 N N . TRP A 1 72 ? -9.688 29.697 -20.249 1.00 65.06 72 TRP A N 1
ATOM 602 C CA . TRP A 1 72 ? -10.831 30.610 -20.111 1.00 65.06 72 TRP A CA 1
ATOM 603 C C . TRP A 1 72 ? -10.439 32.100 -20.142 1.00 65.06 72 TRP A C 1
ATOM 605 O O . TRP A 1 72 ? -11.286 32.944 -19.862 1.00 65.06 72 TRP A O 1
ATOM 615 N N . TRP A 1 73 ? -9.182 32.412 -20.468 1.00 57.09 73 TRP A N 1
ATOM 616 C CA . TRP A 1 73 ? -8.676 33.768 -20.701 1.00 57.09 73 TRP A CA 1
ATOM 617 C C . TRP A 1 73 ? -8.216 33.918 -22.149 1.00 57.09 73 TRP A C 1
ATOM 619 O O . TRP A 1 73 ? -7.688 32.916 -22.690 1.00 57.09 73 TRP A O 1
#

Foldseek 3Di:
DCPVVVVVCVVVVDPPPPQPPDPVSVVVCVVPDPDDDDDDDPVVVVVVCVVPNDDPVRDDDPPPPPPPPVVVD

Organism: NCBI:txid2606449

Radius of gyration: 21.4 Å; chains: 1; bounding box: 40×44×55 Å

Sequence (73 aa):
MTSRDEKIRELLGEQEEASDTSLRGNALRRATQDKVPTTLTPHEWEQWYAQHGVPANHRPTRENQKKRWWRWW

Secondary structure (DSSP, 8-state):
--HHHHHHHHHHTS-------SHHHHHHHHHH--PPPSS--HHHHHHHHHHH---GGGS--TT-----GGGG-

pLDDT: mean 78.7, std 12.73, range [46.91, 95.5]